Protein AF-S4P085-F1 (afdb_monomer)

Secondary structure (DSSP, 8-state):
---GGGTT--S-SSTT--SHHHHH--HHHHHHHHHHT-HHHHHHHHHHHHHHHHHHHHHHHHHHHTT-HHHHHHHH-

pLDDT: mean 96.04, std 6.02, range [61.75, 98.69]

Foldseek 3Di:
DPDPVQLPFQAAPDPPQPWPRRVPGGSNRLVVCVVVVHPVNVVSVVRRVVSVVVVLVVVCVVCVVVVNNVVSVVVVD

Mean predicted aligned error: 3.03 Å

Radius of gyration: 15.35 Å; Cα contacts (8 Å, |Δi|>4): 68; chains: 1; bounding box: 38×22×34 Å

Organism: NCBI:txid116150

Structure (mmCIF, N/CA/C/O backbone):
data_AF-S4P085-F1
#
_entry.id   AF-S4P085-F1
#
loop_
_atom_site.group_PDB
_atom_site.id
_atom_site.type_symbol
_atom_site.label_atom_id
_atom_site.label_alt_id
_atom_site.label_comp_id
_atom_site.label_asym_id
_atom_site.label_entity_id
_atom_site.label_seq_id
_atom_site.pdbx_PDB_ins_code
_atom_site.Cartn_x
_atom_site.Cartn_y
_atom_site.Cartn_z
_atom_site.occupancy
_atom_site.B_iso_or_equiv
_atom_site.auth_seq_id
_atom_site.auth_comp_id
_atom_site.auth_asym_id
_atom_site.auth_atom_id
_atom_site.pdbx_PDB_model_num
ATOM 1 N N . MET A 1 1 ? 20.353 -4.785 -1.734 1.00 63.25 1 MET A N 1
ATOM 2 C CA . MET A 1 1 ? 19.468 -5.413 -2.738 1.00 63.25 1 MET A CA 1
ATOM 3 C C . MET A 1 1 ? 18.108 -5.592 -2.087 1.00 63.25 1 MET A C 1
ATOM 5 O O . MET A 1 1 ? 18.089 -5.991 -0.929 1.00 63.25 1 MET A O 1
ATOM 9 N N . VAL A 1 2 ? 17.007 -5.227 -2.749 1.00 85.56 2 VAL A N 1
ATOM 10 C CA . VAL A 1 2 ? 15.663 -5.426 -2.168 1.00 85.56 2 VAL A CA 1
ATOM 11 C C . VAL A 1 2 ? 15.309 -6.910 -2.109 1.00 85.56 2 VAL A C 1
ATOM 13 O O . VAL A 1 2 ? 15.749 -7.686 -2.959 1.00 85.56 2 VAL A O 1
ATOM 16 N N . ASP A 1 3 ? 14.499 -7.274 -1.116 1.00 93.12 3 ASP A N 1
ATOM 17 C CA . ASP A 1 3 ? 14.090 -8.648 -0.806 1.00 93.12 3 ASP A CA 1
ATOM 18 C C . ASP A 1 3 ? 13.660 -9.431 -2.066 1.00 93.12 3 ASP A C 1
ATOM 20 O O . ASP A 1 3 ? 12.847 -8.960 -2.871 1.00 93.12 3 ASP A O 1
ATOM 24 N N . GLU A 1 4 ? 14.253 -10.609 -2.272 1.00 95.19 4 GLU A N 1
ATOM 25 C CA . GLU A 1 4 ? 14.008 -11.481 -3.429 1.00 95.19 4 GLU A CA 1
ATOM 26 C C . GLU A 1 4 ? 12.590 -12.053 -3.445 1.00 95.19 4 GLU A C 1
ATOM 28 O O . GLU A 1 4 ? 12.066 -12.335 -4.524 1.00 95.19 4 GLU A O 1
ATOM 33 N N . ARG A 1 5 ? 11.919 -12.143 -2.288 1.00 95.88 5 ARG A N 1
ATOM 34 C CA . ARG A 1 5 ? 10.553 -12.680 -2.203 1.00 95.88 5 ARG A CA 1
ATOM 35 C C . ARG A 1 5 ? 9.559 -11.934 -3.094 1.00 95.88 5 ARG A C 1
ATOM 37 O O . ARG A 1 5 ? 8.570 -12.506 -3.534 1.00 95.88 5 ARG A O 1
ATOM 44 N N . TYR A 1 6 ? 9.831 -10.662 -3.387 1.00 96.75 6 TYR A N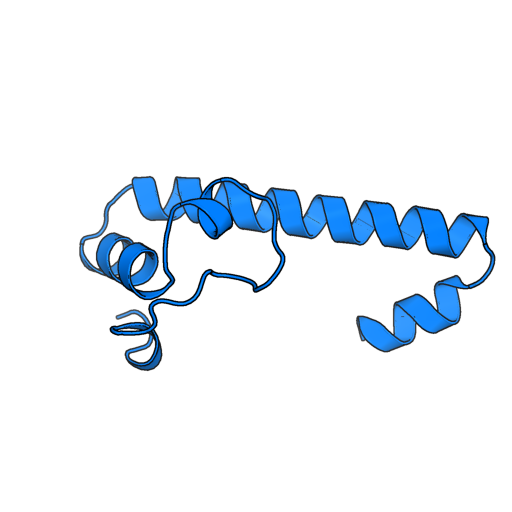 1
ATOM 45 C CA . TYR A 1 6 ? 8.960 -9.824 -4.206 1.00 96.75 6 TYR A CA 1
ATOM 46 C C . TYR A 1 6 ? 9.278 -9.870 -5.701 1.00 96.75 6 TYR A C 1
ATOM 48 O O . TYR A 1 6 ? 8.584 -9.225 -6.476 1.00 96.75 6 TYR A O 1
ATOM 56 N N . LYS A 1 7 ? 10.314 -10.597 -6.141 1.00 96.81 7 LYS A N 1
ATOM 57 C CA . LYS A 1 7 ? 10.780 -10.578 -7.539 1.00 96.81 7 LYS A CA 1
ATOM 58 C C . LYS A 1 7 ? 9.701 -10.962 -8.553 1.00 96.81 7 LYS A C 1
ATOM 60 O O . LYS A 1 7 ? 9.673 -10.381 -9.633 1.00 96.81 7 LYS A O 1
ATOM 65 N N . ALA A 1 8 ? 8.831 -11.902 -8.199 1.00 97.12 8 ALA A N 1
ATOM 66 C CA . ALA A 1 8 ? 7.715 -12.360 -9.026 1.00 97.12 8 ALA A CA 1
ATOM 67 C C . ALA A 1 8 ? 6.351 -12.169 -8.334 1.00 97.12 8 ALA A C 1
ATOM 69 O O . ALA A 1 8 ? 5.362 -12.775 -8.737 1.00 97.12 8 ALA A O 1
ATOM 70 N N . ASP A 1 9 ? 6.287 -11.338 -7.286 1.00 97.94 9 ASP A N 1
ATOM 71 C CA . ASP A 1 9 ? 5.035 -11.058 -6.581 1.00 97.94 9 ASP A CA 1
ATOM 72 C C . ASP A 1 9 ? 4.187 -10.061 -7.389 1.00 97.94 9 ASP A C 1
ATOM 74 O O . ASP A 1 9 ? 4.422 -8.849 -7.379 1.00 97.94 9 ASP A O 1
ATOM 78 N N . LEU A 1 10 ? 3.207 -10.590 -8.127 1.00 98.00 10 LEU A N 1
ATOM 79 C CA . LEU A 1 10 ? 2.281 -9.809 -8.953 1.00 98.00 10 LEU A CA 1
ATOM 80 C C . LEU A 1 10 ? 1.132 -9.177 -8.151 1.00 98.00 10 LEU A C 1
ATOM 82 O O . LEU A 1 10 ? 0.257 -8.544 -8.738 1.00 98.00 10 LEU A O 1
ATOM 86 N N . LYS A 1 11 ? 1.122 -9.314 -6.821 1.00 98.31 11 LYS A N 1
ATOM 87 C CA . LYS A 1 11 ? 0.136 -8.654 -5.963 1.00 98.31 11 LYS A CA 1
ATOM 88 C C . LYS A 1 11 ? 0.411 -7.148 -5.846 1.00 98.31 11 LYS A C 1
ATOM 90 O O . LYS A 1 11 ? 1.561 -6.713 -6.006 1.00 98.31 11 LYS A O 1
ATOM 95 N N . PRO A 1 12 ? -0.615 -6.335 -5.531 1.00 98.31 12 PRO A N 1
ATOM 96 C CA . PRO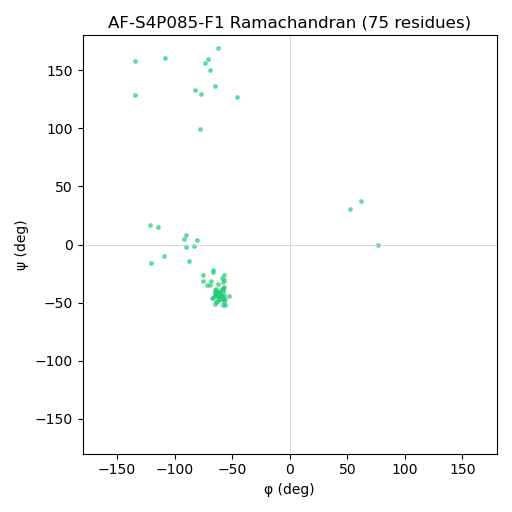 A 1 12 ? -0.416 -4.941 -5.141 1.00 98.31 12 PRO A CA 1
ATOM 97 C C . PRO A 1 12 ? 0.405 -4.840 -3.847 1.00 98.31 12 PRO A C 1
ATOM 99 O O . PRO A 1 12 ? 0.613 -5.828 -3.142 1.00 98.31 12 PRO A O 1
ATOM 102 N N . ILE A 1 13 ? 0.855 -3.630 -3.495 1.00 98.06 13 ILE A N 1
ATOM 103 C CA . ILE A 1 13 ? 1.586 -3.407 -2.233 1.00 98.06 13 ILE A CA 1
ATOM 104 C C . ILE A 1 13 ? 0.724 -3.847 -1.041 1.00 98.06 13 ILE A C 1
ATOM 106 O O . ILE A 1 13 ? 1.199 -4.607 -0.196 1.00 98.06 13 ILE A O 1
ATOM 110 N N . LEU A 1 14 ? -0.553 -3.456 -1.041 1.00 97.94 14 LEU A N 1
ATOM 111 C CA . LEU A 1 14 ? -1.561 -3.847 -0.060 1.00 97.94 14 LEU A CA 1
ATOM 112 C C . LEU A 1 14 ? -2.859 -4.234 -0.782 1.00 97.94 14 LEU A C 1
ATOM 114 O O . LEU A 1 14 ? -3.356 -3.473 -1.613 1.00 97.94 14 LEU A O 1
ATOM 118 N N . GLU A 1 15 ? -3.401 -5.414 -0.475 1.00 97.06 15 GLU A N 1
ATOM 119 C CA . GLU A 1 15 ? -4.691 -5.861 -1.013 1.00 97.06 15 GLU A CA 1
ATOM 120 C C . GLU A 1 15 ? -5.820 -4.949 -0.497 1.00 97.06 15 GLU A C 1
ATOM 122 O O . GLU A 1 15 ? -5.826 -4.557 0.668 1.00 97.06 15 GLU A O 1
ATOM 127 N N . GLY A 1 16 ? -6.743 -4.555 -1.380 1.00 96.06 16 GLY A N 1
ATOM 128 C CA . GLY A 1 16 ? -7.837 -3.628 -1.054 1.00 96.06 16 GLY A CA 1
ATOM 129 C C . GLY A 1 16 ? -7.448 -2.144 -0.960 1.00 96.06 16 GLY A C 1
ATOM 130 O O . GLY A 1 16 ? -8.312 -1.310 -0.707 1.00 96.06 16 GLY A O 1
ATOM 131 N N . CYS A 1 17 ? -6.178 -1.778 -1.171 1.00 97.69 17 CYS A N 1
ATOM 132 C CA . CYS A 1 17 ? -5.766 -0.375 -1.184 1.00 97.69 17 CYS A CA 1
ATOM 133 C C . CYS A 1 17 ? -6.142 0.315 -2.503 1.00 97.69 17 CYS A C 1
ATOM 135 O O . CYS A 1 17 ? -5.773 -0.135 -3.588 1.00 97.69 17 CYS A O 1
ATOM 137 N N . GLU A 1 18 ? -6.801 1.469 -2.399 1.00 97.56 18 GLU A N 1
ATOM 138 C CA . GLU A 1 18 ? -7.364 2.180 -3.549 1.00 97.56 18 GLU A CA 1
ATOM 139 C C . GLU A 1 18 ? -6.415 3.227 -4.172 1.00 97.56 18 GLU A C 1
ATOM 141 O O . GLU A 1 18 ? -6.801 3.944 -5.102 1.00 97.56 18 GLU A O 1
ATOM 146 N N . CYS A 1 19 ? -5.169 3.335 -3.692 1.00 98.50 19 CYS A N 1
ATOM 147 C CA . CYS A 1 19 ? -4.196 4.303 -4.204 1.00 98.50 19 CYS A CA 1
ATOM 148 C C . CYS A 1 19 ? -3.693 3.944 -5.614 1.00 98.50 19 CYS A C 1
ATOM 150 O O . CYS 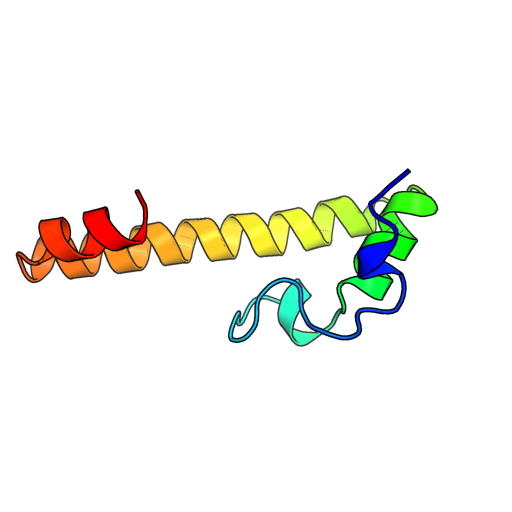A 1 19 ? -3.724 2.784 -6.033 1.00 98.50 19 CYS A O 1
ATOM 152 N N . LEU A 1 20 ? -3.149 4.933 -6.337 1.00 98.19 20 LEU A N 1
ATOM 153 C CA . LEU A 1 20 ? -2.622 4.741 -7.697 1.00 98.19 20 LEU A CA 1
ATOM 154 C C . LEU A 1 20 ? -1.610 3.586 -7.775 1.00 98.19 20 LEU A C 1
ATOM 156 O O . LEU A 1 20 ? -1.693 2.757 -8.678 1.00 98.19 20 LEU A O 1
ATOM 1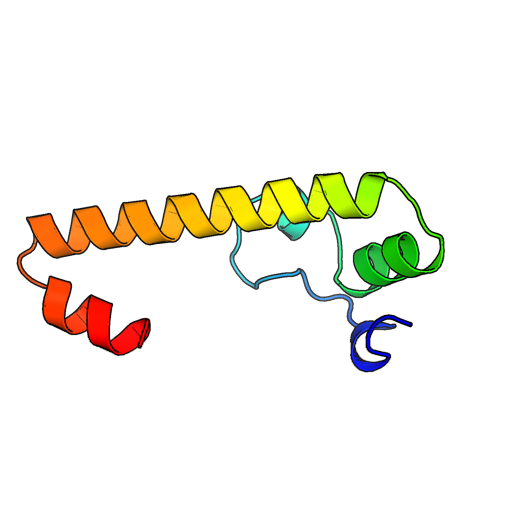60 N N . ALA A 1 21 ? -0.688 3.512 -6.809 1.00 98.44 21 ALA A N 1
ATOM 161 C CA . ALA A 1 21 ? 0.345 2.483 -6.783 1.00 98.44 21 ALA A CA 1
ATOM 162 C C . ALA A 1 21 ? -0.246 1.070 -6.670 1.00 98.44 21 ALA A C 1
ATOM 164 O O . ALA A 1 21 ? 0.152 0.187 -7.422 1.00 98.44 21 ALA A O 1
ATOM 165 N N . CYS A 1 22 ? -1.232 0.864 -5.792 1.00 98.50 22 CYS A N 1
ATOM 166 C CA . CYS A 1 22 ? -1.861 -0.446 -5.605 1.00 98.50 22 CYS A CA 1
ATOM 167 C C . CYS A 1 22 ? -2.821 -0.812 -6.744 1.00 98.50 22 CYS A C 1
ATOM 169 O O . CYS A 1 22 ? -2.914 -1.979 -7.102 1.00 98.50 22 CYS A O 1
ATOM 171 N N . LYS A 1 23 ? -3.488 0.168 -7.366 1.00 98.38 23 LYS A N 1
ATOM 172 C CA . LYS A 1 23 ? -4.405 -0.084 -8.490 1.00 98.38 23 LYS A CA 1
ATOM 173 C C . LYS A 1 23 ? -3.710 -0.394 -9.812 1.00 98.38 23 LYS A C 1
ATOM 175 O O . LYS A 1 23 ? -4.333 -0.979 -10.696 1.00 98.38 23 LYS A O 1
ATOM 180 N N . LYS A 1 24 ? -2.477 0.082 -10.004 1.00 98.31 24 LYS A N 1
ATOM 181 C CA . LYS A 1 24 ? -1.805 0.061 -11.316 1.00 98.31 24 LYS A CA 1
ATOM 182 C C . LYS A 1 24 ? -0.492 -0.711 -11.344 1.00 98.31 24 LYS A C 1
ATOM 184 O O . LYS A 1 24 ? -0.024 -1.028 -12.433 1.00 98.31 24 LYS A O 1
ATOM 189 N N . HIS A 1 25 ? 0.099 -1.017 -10.192 1.00 98.38 25 HIS A N 1
ATOM 190 C CA . HIS A 1 25 ? 1.427 -1.616 -10.119 1.00 98.38 25 HIS A CA 1
ATOM 191 C C . HIS A 1 25 ? 1.482 -2.787 -9.138 1.00 98.38 25 HIS A C 1
ATOM 193 O O . HIS A 1 25 ? 0.677 -2.909 -8.216 1.00 98.38 25 HIS A O 1
ATOM 199 N N . THR A 1 26 ? 2.476 -3.647 -9.342 1.00 98.56 26 THR A N 1
ATOM 200 C CA . THR A 1 26 ? 2.720 -4.839 -8.527 1.00 98.56 26 THR A CA 1
ATOM 201 C C . THR A 1 26 ? 3.960 -4.667 -7.659 1.00 98.56 26 THR A C 1
ATOM 203 O O . THR A 1 26 ? 4.841 -3.855 -7.962 1.00 98.56 26 THR A O 1
ATOM 206 N N . ARG A 1 27 ? 4.086 -5.469 -6.599 1.00 98.31 27 ARG A N 1
ATOM 207 C CA . ARG A 1 27 ? 5.305 -5.523 -5.776 1.00 98.31 27 ARG A CA 1
ATOM 208 C C . ARG A 1 27 ? 6.539 -5.883 -6.606 1.00 98.31 27 ARG A C 1
ATOM 210 O O . ARG A 1 27 ? 7.587 -5.274 -6.403 1.00 98.31 27 ARG A O 1
ATOM 217 N N . ALA A 1 28 ? 6.404 -6.781 -7.585 1.00 98.25 28 ALA A N 1
ATOM 218 C CA . ALA A 1 28 ? 7.462 -7.110 -8.541 1.00 98.25 28 ALA A CA 1
ATOM 219 C C . ALA A 1 28 ? 7.933 -5.892 -9.344 1.00 98.25 28 ALA A C 1
ATOM 221 O O . ALA A 1 28 ? 9.139 -5.667 -9.469 1.00 98.25 28 ALA A O 1
ATOM 222 N N . TYR A 1 29 ? 7.003 -5.069 -9.833 1.00 98.25 29 TYR A N 1
ATOM 223 C CA . TYR A 1 29 ? 7.342 -3.857 -10.576 1.00 98.25 29 TYR A CA 1
ATOM 224 C C . TYR A 1 29 ? 8.032 -2.812 -9.690 1.00 98.25 29 TYR A C 1
ATOM 226 O O . TYR A 1 29 ? 9.086 -2.295 -10.050 1.00 98.25 29 TYR A O 1
ATOM 234 N N . ILE A 1 30 ? 7.504 -2.557 -8.489 1.00 98.19 30 ILE A N 1
ATOM 235 C CA . ILE A 1 30 ? 8.131 -1.631 -7.531 1.00 98.19 30 ILE A CA 1
ATOM 236 C C . ILE A 1 30 ? 9.541 -2.101 -7.156 1.00 98.19 30 ILE A C 1
ATOM 238 O O . ILE A 1 30 ? 10.483 -1.309 -7.144 1.00 98.19 30 ILE A O 1
ATOM 242 N N . ARG A 1 31 ? 9.717 -3.403 -6.903 1.00 97.50 31 ARG A N 1
ATOM 243 C CA . ARG A 1 31 ? 11.027 -3.997 -6.622 1.00 97.50 31 ARG A CA 1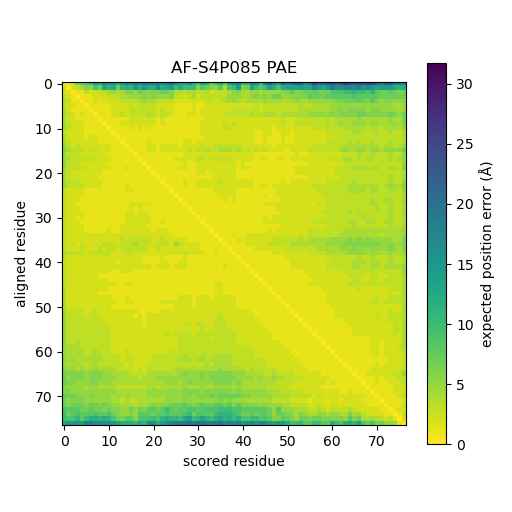
ATOM 244 C C . ARG A 1 31 ? 11.996 -3.810 -7.787 1.00 97.50 31 ARG A C 1
ATOM 246 O O . ARG A 1 31 ? 13.162 -3.494 -7.557 1.00 97.50 31 ARG A O 1
ATOM 253 N N . HIS A 1 32 ? 11.534 -4.027 -9.018 1.00 97.50 32 HIS A N 1
ATOM 254 C CA . HIS A 1 32 ? 12.339 -3.793 -10.212 1.00 97.50 32 HIS A CA 1
ATOM 255 C C . HIS A 1 32 ? 12.851 -2.348 -10.244 1.00 97.50 32 HIS A C 1
ATOM 257 O O . HIS A 1 32 ? 14.065 -2.164 -10.292 1.00 97.50 32 HIS A O 1
ATOM 263 N N . LEU A 1 33 ? 11.961 -1.360 -10.083 1.00 98.06 33 LEU A N 1
ATOM 264 C CA . LEU A 1 33 ? 12.325 0.061 -10.053 1.00 98.06 33 LEU A CA 1
ATOM 265 C C . LEU A 1 33 ? 13.340 0.393 -8.943 1.00 98.06 33 LEU A C 1
ATOM 267 O O . LEU A 1 33 ? 14.277 1.156 -9.163 1.00 98.06 33 LEU A O 1
ATOM 271 N N . LEU A 1 34 ? 13.195 -0.203 -7.753 1.00 97.62 34 LEU A N 1
ATOM 272 C CA . LEU A 1 34 ? 14.153 -0.025 -6.654 1.00 97.62 34 LEU A CA 1
ATOM 273 C C . LEU A 1 34 ? 15.540 -0.589 -6.995 1.00 97.62 34 LEU A C 1
ATOM 275 O O . LEU A 1 34 ? 16.555 0.031 -6.680 1.00 97.62 34 LEU A O 1
ATOM 279 N N . ASN A 1 35 ? 15.600 -1.752 -7.645 1.00 96.88 35 ASN A N 1
ATOM 280 C CA . ASN A 1 35 ? 16.865 -2.370 -8.046 1.00 96.88 35 ASN A CA 1
ATOM 281 C C . ASN A 1 35 ? 17.546 -1.626 -9.201 1.00 96.88 35 ASN A C 1
ATOM 283 O O . ASN A 1 35 ? 18.774 -1.551 -9.221 1.00 96.88 35 ASN A O 1
ATOM 287 N N . THR A 1 36 ? 16.774 -1.064 -10.133 1.00 97.06 36 THR A N 1
ATOM 288 C CA . THR A 1 36 ? 17.296 -0.239 -11.234 1.00 97.06 36 THR A CA 1
ATOM 289 C C . THR A 1 36 ? 17.546 1.216 -10.833 1.00 97.06 36 THR A C 1
ATOM 291 O O . THR A 1 36 ? 18.086 1.971 -11.632 1.00 97.06 36 THR A O 1
ATOM 294 N N . ARG A 1 37 ? 17.246 1.592 -9.579 1.00 96.12 37 ARG A N 1
ATOM 295 C CA . ARG A 1 37 ? 17.441 2.938 -9.004 1.00 96.12 37 ARG A CA 1
ATOM 296 C C . ARG A 1 37 ? 16.628 4.030 -9.707 1.00 96.12 37 ARG A C 1
ATOM 298 O O . ARG A 1 37 ? 17.072 5.168 -9.824 1.00 96.12 37 ARG A O 1
ATOM 305 N N . GLU A 1 38 ? 15.415 3.687 -10.119 1.00 98.12 38 GLU A N 1
ATOM 306 C CA . GLU A 1 38 ? 14.485 4.610 -10.764 1.00 98.12 38 GLU A CA 1
ATOM 307 C C . GLU A 1 38 ? 13.717 5.455 -9.739 1.00 98.12 38 GLU A C 1
ATOM 309 O O . GLU A 1 38 ? 13.125 4.930 -8.791 1.00 98.12 38 GLU A O 1
ATOM 314 N N . MET A 1 39 ? 13.648 6.773 -9.963 1.00 98.00 39 MET A N 1
ATOM 315 C CA . MET A 1 39 ? 12.957 7.716 -9.065 1.00 98.00 39 MET A CA 1
ATOM 316 C C . MET A 1 39 ? 11.466 7.386 -8.893 1.00 98.00 39 MET A C 1
ATOM 318 O O . MET A 1 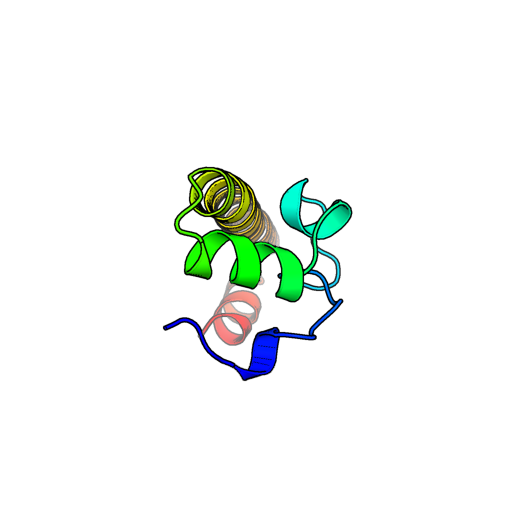39 ? 10.885 7.639 -7.834 1.00 98.00 39 MET A O 1
ATOM 322 N N . LEU A 1 40 ? 10.850 6.776 -9.911 1.00 98.31 40 LEU A N 1
ATOM 323 C CA . LEU A 1 40 ? 9.444 6.378 -9.891 1.00 98.31 40 LEU A CA 1
ATOM 324 C C . LEU A 1 40 ? 9.113 5.448 -8.713 1.00 98.31 40 LEU A C 1
ATOM 326 O O . LEU A 1 40 ? 8.006 5.526 -8.180 1.00 98.31 40 LEU A O 1
ATOM 330 N N . ALA A 1 41 ? 10.066 4.628 -8.251 1.00 98.00 41 ALA A N 1
ATOM 331 C CA . ALA A 1 41 ? 9.873 3.799 -7.063 1.00 98.00 41 ALA A CA 1
ATOM 332 C C . ALA A 1 41 ? 9.502 4.647 -5.839 1.00 98.00 41 ALA A C 1
ATOM 334 O O . ALA A 1 41 ? 8.506 4.375 -5.169 1.00 98.00 41 ALA A O 1
ATOM 335 N N . SER A 1 42 ? 10.273 5.706 -5.580 1.00 97.94 42 SER A N 1
ATOM 336 C CA . SER A 1 42 ? 10.065 6.605 -4.444 1.00 97.94 42 SER A CA 1
ATOM 337 C C . SER A 1 42 ? 8.731 7.340 -4.542 1.00 97.94 42 SER A C 1
ATOM 339 O O . SER A 1 42 ? 8.044 7.494 -3.533 1.00 97.94 42 SER A O 1
ATOM 341 N N . VAL A 1 43 ? 8.324 7.742 -5.749 1.00 98.62 43 VAL A N 1
ATOM 342 C CA . VAL A 1 43 ? 7.034 8.412 -5.984 1.00 98.62 43 VAL A CA 1
ATOM 343 C C . VAL A 1 43 ? 5.870 7.467 -5.682 1.00 98.62 43 VAL A C 1
ATOM 345 O O . VAL A 1 43 ? 4.985 7.812 -4.900 1.00 98.62 43 VAL A O 1
ATOM 348 N N . LEU A 1 44 ? 5.880 6.253 -6.241 1.00 98.69 44 LEU A N 1
ATOM 349 C CA . LEU A 1 44 ? 4.808 5.273 -6.041 1.00 98.69 44 LEU A CA 1
ATOM 350 C C . LEU A 1 44 ? 4.702 4.819 -4.579 1.00 98.69 44 LEU A C 1
ATOM 352 O O . LEU A 1 44 ? 3.595 4.714 -4.046 1.00 98.69 44 LEU A O 1
ATOM 356 N N . LEU A 1 45 ? 5.839 4.602 -3.911 1.00 98.44 45 LEU A N 1
ATOM 357 C CA . LEU A 1 45 ? 5.868 4.276 -2.485 1.00 98.44 45 LEU A CA 1
ATOM 358 C C . LEU A 1 45 ? 5.350 5.432 -1.628 1.00 98.44 45 LEU A C 1
ATOM 360 O O . LEU A 1 45 ? 4.577 5.196 -0.706 1.00 98.44 45 LEU A O 1
ATOM 364 N N . SER A 1 46 ? 5.705 6.677 -1.955 1.00 98.62 46 SER A N 1
ATOM 365 C CA . SER A 1 46 ? 5.194 7.855 -1.244 1.00 98.62 46 SER A CA 1
ATOM 366 C C . SER A 1 46 ? 3.678 7.982 -1.385 1.00 98.62 46 SER A C 1
ATOM 368 O O . SER A 1 46 ? 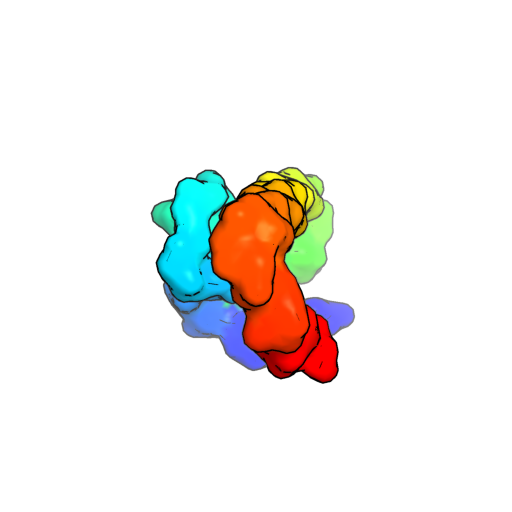2.990 8.181 -0.388 1.00 98.62 46 SER A O 1
ATOM 370 N N . ILE A 1 47 ? 3.142 7.783 -2.595 1.00 98.62 47 ILE A N 1
ATOM 371 C CA . ILE A 1 47 ? 1.692 7.775 -2.838 1.00 98.62 47 ILE A CA 1
ATOM 372 C C . ILE A 1 47 ? 1.004 6.701 -1.987 1.00 98.62 47 ILE A C 1
ATOM 374 O O . ILE A 1 47 ? -0.011 6.980 -1.350 1.00 98.62 47 ILE A O 1
ATOM 378 N N . HIS A 1 48 ? 1.543 5.479 -1.961 1.00 98.69 48 HIS A N 1
ATOM 379 C CA . HIS A 1 48 ? 0.970 4.398 -1.161 1.00 98.69 48 HIS A CA 1
ATOM 380 C C . HIS A 1 48 ? 1.026 4.691 0.339 1.00 98.69 48 HIS A C 1
ATOM 382 O O . HIS A 1 48 ? 0.002 4.592 1.013 1.00 98.69 48 HIS A O 1
ATOM 388 N N . ASN A 1 49 ? 2.193 5.083 0.846 1.00 98.31 49 ASN A N 1
ATOM 389 C CA . ASN A 1 49 ? 2.414 5.289 2.271 1.00 98.31 49 ASN A CA 1
ATOM 390 C C . ASN A 1 49 ? 1.566 6.443 2.811 1.00 98.31 49 ASN A C 1
ATOM 392 O O . ASN A 1 49 ? 0.936 6.290 3.853 1.00 98.31 49 ASN A O 1
ATOM 396 N N . LEU A 1 50 ? 1.497 7.569 2.092 1.00 98.50 50 LEU A N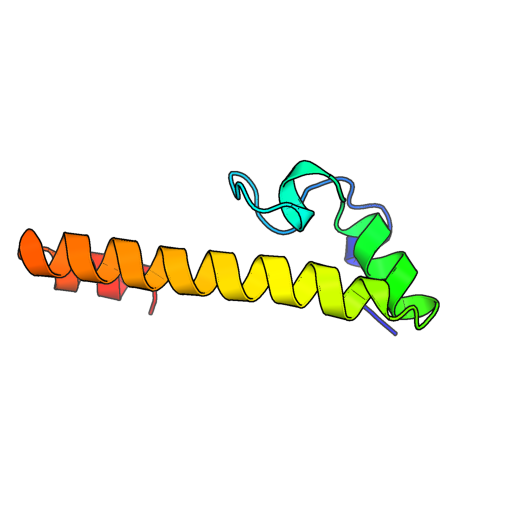 1
ATOM 397 C CA . LEU A 1 50 ? 0.673 8.709 2.499 1.00 98.50 50 LEU A CA 1
ATOM 398 C C . LEU A 1 50 ? -0.815 8.362 2.485 1.00 98.50 50 LEU A C 1
ATOM 400 O O . LEU A 1 50 ? -1.521 8.688 3.434 1.00 98.50 50 LEU A O 1
ATOM 404 N N . HIS A 1 51 ? -1.285 7.654 1.453 1.00 98.31 51 HIS A N 1
ATOM 405 C CA . HIS A 1 51 ? -2.670 7.194 1.403 1.00 98.31 51 HIS A CA 1
ATOM 406 C C . HIS A 1 51 ? -2.988 6.241 2.562 1.00 98.31 51 HIS A C 1
ATOM 408 O O . HIS A 1 51 ? -3.998 6.409 3.235 1.00 98.31 51 HIS A O 1
ATOM 414 N N . HIS A 1 52 ? -2.123 5.260 2.828 1.00 97.19 52 HIS A N 1
ATOM 415 C CA . HIS A 1 52 ? -2.333 4.306 3.914 1.00 97.19 52 HIS A CA 1
ATOM 416 C C . HIS A 1 52 ? -2.332 4.987 5.290 1.00 97.19 52 HIS A C 1
ATOM 418 O O . HIS A 1 52 ? -3.185 4.701 6.129 1.00 97.19 52 HIS A O 1
ATOM 424 N N . PHE A 1 53 ? -1.420 5.937 5.501 1.00 96.81 53 PHE A N 1
ATOM 425 C CA . PHE A 1 53 ? -1.356 6.724 6.727 1.00 96.81 53 PHE A CA 1
ATOM 426 C C . PHE A 1 53 ? -2.611 7.585 6.920 1.00 96.81 53 PHE A C 1
ATOM 428 O O . PHE A 1 53 ? -3.180 7.601 8.009 1.00 96.81 53 PHE A O 1
ATOM 435 N N . ASP A 1 54 ? -3.098 8.241 5.865 1.00 97.50 54 ASP A N 1
ATOM 436 C CA . ASP A 1 54 ? -4.347 9.005 5.921 1.00 97.50 54 ASP A CA 1
ATOM 437 C C . ASP A 1 54 ? -5.555 8.113 6.262 1.00 97.50 54 ASP A C 1
ATOM 439 O O . ASP A 1 54 ? -6.350 8.460 7.138 1.00 97.50 54 ASP A O 1
ATOM 443 N N . GLN A 1 55 ? -5.646 6.915 5.667 1.00 96.50 55 GLN A N 1
ATOM 444 C CA . GLN A 1 55 ? -6.694 5.939 5.996 1.00 96.50 55 GLN A CA 1
ATOM 445 C C . GLN A 1 55 ? -6.632 5.484 7.461 1.00 96.50 55 GLN A C 1
ATOM 447 O O . GLN A 1 55 ? -7.664 5.404 8.128 1.00 96.50 55 GLN A O 1
ATOM 452 N N . MET A 1 56 ? -5.433 5.252 8.005 1.00 95.56 56 MET A N 1
ATOM 453 C CA . MET A 1 56 ? -5.265 4.926 9.424 1.00 95.56 56 MET A CA 1
ATOM 454 C C . MET A 1 56 ? -5.848 6.029 10.322 1.00 95.56 56 MET A C 1
ATOM 456 O O . MET A 1 56 ? -6.604 5.739 11.251 1.00 95.56 56 MET A O 1
ATOM 460 N N . PHE A 1 57 ? -5.550 7.299 10.032 1.00 96.00 57 PHE A N 1
ATOM 461 C CA . PHE A 1 57 ? -6.097 8.425 10.794 1.00 96.00 57 PHE A CA 1
ATOM 462 C C . PHE A 1 57 ? -7.597 8.624 10.580 1.00 96.00 57 PHE A C 1
ATOM 464 O O . PHE A 1 57 ? -8.302 9.010 11.514 1.00 96.00 57 PHE A O 1
ATOM 471 N N . TYR A 1 58 ? -8.099 8.359 9.376 1.00 97.00 58 TYR A N 1
ATOM 472 C CA . TYR A 1 58 ? -9.528 8.358 9.097 1.00 97.00 58 TYR A CA 1
ATOM 473 C C . TYR A 1 58 ? -10.265 7.362 10.002 1.00 97.00 58 TYR A C 1
ATOM 475 O O . TYR A 1 58 ? -11.173 7.766 10.732 1.00 97.00 58 TYR A O 1
ATOM 483 N N . HIS A 1 59 ? -9.817 6.106 10.051 1.00 96.00 59 HIS A N 1
ATOM 484 C CA . HIS A 1 59 ? -10.413 5.086 10.917 1.00 96.00 59 HIS A CA 1
ATOM 485 C C . HIS A 1 59 ? -10.239 5.401 12.405 1.00 96.00 59 HIS A C 1
ATOM 487 O O . HIS A 1 59 ? -11.186 5.244 13.177 1.00 96.00 59 HIS A O 1
ATOM 493 N N . ALA A 1 60 ? -9.083 5.930 12.816 1.00 96.75 60 ALA A N 1
ATOM 494 C CA . ALA A 1 60 ? -8.873 6.377 14.190 1.00 96.75 60 ALA A CA 1
ATOM 495 C C . ALA A 1 60 ? -9.927 7.416 14.614 1.00 96.75 60 ALA A C 1
ATOM 497 O O . ALA A 1 60 ? -10.552 7.269 15.665 1.00 96.75 60 ALA A O 1
ATOM 498 N N . ARG A 1 61 ? -10.185 8.432 13.773 1.00 97.81 61 ARG A N 1
ATOM 499 C CA . ARG A 1 61 ? -11.220 9.449 14.028 1.00 97.81 61 ARG A CA 1
ATOM 500 C C . ARG A 1 61 ? -12.624 8.842 14.110 1.00 97.81 61 ARG A C 1
ATOM 502 O O . ARG A 1 61 ? -13.381 9.226 14.998 1.00 97.81 61 ARG A O 1
ATOM 509 N N . GLN A 1 62 ? -12.961 7.883 13.242 1.00 98.19 62 GLN A N 1
ATOM 510 C CA . GLN A 1 62 ? -14.249 7.176 13.297 1.00 98.19 62 GLN A CA 1
ATOM 511 C C . GLN A 1 62 ? -14.424 6.417 14.617 1.00 98.19 62 GLN A C 1
ATOM 513 O O . GLN A 1 62 ? -15.442 6.564 15.287 1.00 98.19 62 GLN A O 1
ATOM 518 N N . HIS A 1 63 ? -13.410 5.663 15.039 1.00 98.00 63 HIS A N 1
ATOM 519 C CA . HIS A 1 63 ? -13.468 4.903 16.284 1.00 98.00 63 HIS A CA 1
ATOM 520 C C . HIS A 1 63 ? -13.486 5.788 17.537 1.00 98.00 63 HIS A C 1
ATOM 522 O O . HIS A 1 63 ? -14.121 5.418 18.524 1.00 98.00 63 HIS A O 1
ATOM 528 N N . ILE A 1 64 ? -12.840 6.958 17.510 1.00 97.81 64 ILE A N 1
ATOM 529 C CA . ILE A 1 64 ? -12.973 7.963 18.577 1.00 97.81 64 ILE A CA 1
ATOM 530 C C . ILE A 1 64 ? -14.422 8.461 18.648 1.00 97.81 64 ILE A C 1
ATOM 532 O O . ILE A 1 64 ? -15.013 8.441 19.724 1.00 97.81 64 ILE A O 1
ATOM 536 N N . ALA A 1 65 ? -15.019 8.839 17.512 1.00 98.19 65 ALA A N 1
ATOM 537 C CA . ALA A 1 65 ? -16.403 9.317 17.458 1.00 98.19 65 ALA A CA 1
ATOM 538 C C . ALA A 1 65 ? -17.424 8.253 17.905 1.00 98.19 65 ALA A C 1
ATOM 540 O O . ALA A 1 65 ? -18.428 8.582 18.529 1.00 98.19 65 ALA A O 1
ATOM 541 N N . SER A 1 66 ? -17.154 6.975 17.629 1.00 98.12 66 SER A N 1
ATOM 542 C CA . SER A 1 66 ? -17.994 5.845 18.046 1.00 98.12 66 SER A CA 1
ATOM 543 C C . SER A 1 66 ? -17.626 5.261 19.417 1.00 98.12 66 SER A C 1
ATOM 545 O O . SER A 1 66 ? -18.140 4.205 19.771 1.00 98.12 66 SER A O 1
ATOM 547 N N . ASN A 1 67 ? -16.727 5.896 20.177 1.00 97.44 67 ASN A N 1
ATOM 548 C CA . ASN A 1 67 ? -16.240 5.426 21.480 1.00 97.44 67 ASN A CA 1
ATOM 549 C C . ASN A 1 67 ? -15.703 3.971 21.480 1.00 97.44 67 ASN A C 1
ATOM 551 O O . ASN A 1 67 ? -15.776 3.256 22.476 1.00 97.44 67 ASN A O 1
ATOM 555 N N . THR A 1 68 ? -15.151 3.522 20.349 1.00 97.31 68 THR A N 1
ATOM 556 C CA . THR A 1 68 ? -14.582 2.174 20.133 1.00 97.31 68 THR A CA 1
ATOM 557 C C . THR A 1 68 ? -13.071 2.207 19.883 1.00 97.31 68 THR A C 1
ATOM 559 O O . THR A 1 68 ? -12.478 1.218 19.452 1.00 97.31 68 THR A O 1
ATOM 562 N N . PHE A 1 69 ? -12.408 3.327 20.184 1.00 96.38 69 PHE A N 1
ATOM 563 C CA . PHE A 1 69 ? -10.973 3.512 19.942 1.00 96.38 69 PHE A CA 1
ATOM 564 C C . PHE A 1 69 ? -10.081 2.470 20.633 1.00 96.38 69 PHE A C 1
ATOM 566 O O . PHE A 1 69 ? -9.057 2.081 20.077 1.00 96.38 69 PHE A O 1
ATOM 573 N N . ALA A 1 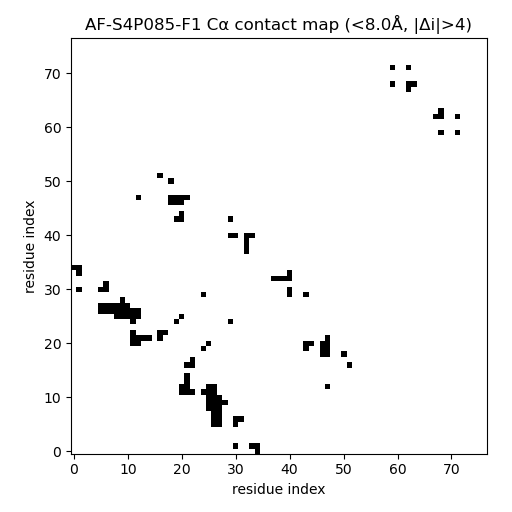70 ? -10.475 1.958 21.804 1.00 95.69 70 ALA A N 1
ATOM 574 C CA . ALA A 1 70 ? -9.734 0.895 22.485 1.00 95.69 70 ALA A CA 1
ATOM 575 C C . ALA A 1 70 ? -9.626 -0.387 21.636 1.00 95.69 70 ALA A C 1
ATOM 577 O O . ALA A 1 70 ? -8.558 -0.994 21.589 1.00 95.69 70 ALA A O 1
ATOM 578 N N . VAL A 1 71 ? -10.698 -0.755 20.921 1.00 94.44 71 VAL A N 1
ATOM 579 C CA . VAL A 1 71 ? -10.714 -1.910 20.008 1.00 94.44 71 VAL A CA 1
ATOM 580 C C . VAL A 1 71 ? -9.805 -1.643 18.813 1.00 94.44 71 VAL A C 1
ATOM 582 O O . VAL A 1 71 ? -8.969 -2.476 18.481 1.00 94.44 71 VAL A O 1
ATOM 585 N N . PHE A 1 72 ? -9.903 -0.460 18.203 1.00 95.00 72 PHE A N 1
ATOM 586 C CA . PHE A 1 72 ? -9.017 -0.065 17.104 1.00 95.00 72 PHE A CA 1
ATOM 587 C C . PHE A 1 72 ? -7.537 -0.117 17.504 1.00 95.00 72 PHE A C 1
ATOM 589 O O . PHE A 1 72 ? -6.720 -0.674 16.776 1.00 95.00 72 PHE A O 1
ATOM 596 N N . LYS A 1 73 ? -7.194 0.381 18.699 1.00 94.06 73 LYS A N 1
ATOM 597 C CA . LYS A 1 73 ? -5.822 0.375 19.223 1.00 94.06 73 LYS A CA 1
ATOM 598 C C . LYS A 1 73 ? -5.224 -1.037 19.308 1.00 94.06 73 LYS A C 1
ATOM 600 O O . LYS A 1 73 ? -4.047 -1.199 19.003 1.00 94.06 73 LYS A O 1
ATOM 605 N N . GLN A 1 74 ? -6.020 -2.041 19.681 1.00 94.06 74 GLN A N 1
ATOM 606 C CA . GLN A 1 74 ? -5.581 -3.445 19.742 1.00 94.06 74 GLN A CA 1
ATOM 607 C C . GLN A 1 74 ? -5.257 -4.045 18.366 1.00 94.06 74 GLN A C 1
ATOM 609 O O . GLN A 1 74 ? -4.536 -5.027 18.299 1.00 94.06 74 GLN A O 1
ATOM 614 N N . HIS A 1 75 ? -5.789 -3.483 17.276 1.00 86.75 75 HIS A N 1
ATOM 615 C CA . HIS A 1 75 ? -5.520 -3.971 15.919 1.00 86.75 75 HIS A CA 1
ATOM 616 C C . HIS A 1 75 ? -4.268 -3.338 15.292 1.00 86.75 75 HIS A C 1
ATOM 618 O O . HIS A 1 75 ? -3.787 -3.826 14.273 1.00 86.75 75 HIS A O 1
ATOM 624 N N . ILE A 1 76 ? -3.753 -2.248 15.875 1.00 85.94 76 ILE A N 1
ATOM 625 C CA . ILE A 1 76 ? -2.561 -1.528 15.392 1.00 85.94 76 ILE A CA 1
ATOM 626 C C . ILE A 1 76 ? -1.331 -1.699 16.298 1.00 85.94 76 ILE A C 1
ATOM 628 O O . ILE A 1 76 ? -0.251 -1.252 15.919 1.00 85.94 76 ILE A O 1
ATOM 632 N N . THR A 1 77 ? -1.500 -2.288 17.488 1.00 61.75 77 THR A N 1
ATOM 633 C CA . THR A 1 77 ? -0.435 -2.555 18.475 1.00 61.75 77 THR A CA 1
ATOM 634 C C . THR A 1 77 ? -0.212 -4.051 18.577 1.00 61.75 77 THR A C 1
ATOM 636 O O . THR A 1 77 ? 0.964 -4.468 18.550 1.00 61.75 77 THR A O 1
#

Nearest PDB structures (foldseek):
  7ov9-assembly1_A  TM=9.989E-01  e=8.521E-07  Mus musculus
  7b2i-assembly1_A  TM=9.967E-01  e=2.427E-06  Mus musculus
  7ovo-assembly1_A  TM=9.989E-01  e=4.670E-06  Mus musculus
  5lpt-assembly1_A  TM=9.417E-01  e=1.619E-05  Zymomonas mobilis subsp. mobilis ZM4 = ATCC 31821
  2nso-assembly1_A-2  TM=9.680E-01  e=3.115E-05  Zymomonas mobilis

Solvent-accessible surface area (backbone atoms only — not comparable to full-atom values): 4394 Å² total; per-residue (Å²): 133,77,71,70,85,33,65,81,30,75,49,38,80,46,87,90,46,87,39,72,39,34,71,74,42,24,35,19,55,45,48,49,28,57,72,72,68,40,71,63,30,60,52,39,50,49,51,38,51,53,50,52,52,50,50,53,52,51,52,49,51,52,26,52,76,67,75,41,38,72,63,56,50,65,78,78,108

InterPro domains:
  IPR002616 tRNA-guanine(15) transglycosylase-like [PF01702] (3-76)
  IPR002616 tRNA-guanine(15) transglycosylase-like [TIGR00449] (4-75)
  IPR036511 Queuine tRNA-ribosyltransferase-like [G3DSA:3.20.20.105] (1-77)
  IPR036511 Queuine tRNA-ribosyltransferase-like [SSF51713] (3-75)
  IPR050852 Queuine tRNA-ribosyltransferase [PTHR46064] (2-76)

Sequence (77 aa):
MVDERYKADLKPILEGCECLACKKHTRAYIRHLLNTREMLASVLLSIHNLHHFDQMFYHARQHIASNTFAVFKQHIT